Protein AF-A0A3A0A8U7-F1 (afdb_monomer_lite)

Sequence (78 aa):
MGTDYAAYSFWLETCGDDLTPRPALAGTVDADVAILGAGYTGLWTAYYLLEREPAMKVVILERRIAGFGEDSQVLDAQ

pLDDT: mean 86.14, std 17.87, range [31.42, 98.44]

Secondary structure (DSSP, 8-state):
-----GGG-HHHHHS----PPPPPPPS----SEEEE--SHHHHHHHHHHHHH-TT--EEEE-SS-TT--S--------

Structure (mmCIF, N/CA/C/O backbone):
data_AF-A0A3A0A8U7-F1
#
_entry.id   AF-A0A3A0A8U7-F1
#
loop_
_atom_site.group_PDB
_atom_site.id
_atom_site.type_symbol
_atom_site.label_atom_id
_atom_site.label_alt_id
_atom_site.label_comp_id
_atom_site.label_asym_id
_atom_site.label_entity_id
_atom_site.label_seq_id
_atom_site.pdbx_PDB_ins_code
_atom_site.Cartn_x
_atom_site.Cartn_y
_atom_site.Cartn_z
_atom_site.occupancy
_atom_site.B_iso_or_equiv
_atom_site.auth_seq_id
_atom_site.auth_comp_id
_atom_site.auth_asym_id
_atom_site.auth_atom_id
_atom_site.pdbx_PDB_model_num
ATOM 1 N N . MET A 1 1 ? -2.396 -9.620 -23.211 1.00 52.31 1 MET A N 1
ATOM 2 C CA . MET A 1 1 ? -0.968 -9.412 -22.908 1.00 52.31 1 MET A CA 1
ATOM 3 C C . MET A 1 1 ? -0.937 -8.594 -21.631 1.00 52.31 1 MET A C 1
ATOM 5 O O . MET A 1 1 ? -1.570 -7.546 -21.619 1.00 52.31 1 MET A O 1
ATOM 9 N N . GLY A 1 2 ? -0.411 -9.142 -20.534 1.00 69.38 2 GLY A N 1
ATOM 10 C CA . GLY A 1 2 ? -0.380 -8.431 -19.251 1.00 69.38 2 GLY A CA 1
ATOM 11 C C . GLY A 1 2 ? 0.517 -7.196 -19.336 1.00 69.38 2 GLY A C 1
ATOM 12 O O . GLY A 1 2 ? 1.445 -7.176 -20.142 1.00 69.38 2 GLY A O 1
ATOM 13 N N . THR A 1 3 ? 0.212 -6.164 -18.554 1.00 84.44 3 THR A N 1
ATOM 14 C CA . THR A 1 3 ? 1.087 -4.997 -18.398 1.00 84.44 3 THR A CA 1
ATOM 15 C C . THR A 1 3 ? 2.365 -5.431 -17.684 1.00 84.44 3 THR A C 1
ATOM 17 O O . THR A 1 3 ? 2.283 -6.007 -16.603 1.00 84.44 3 THR A O 1
ATOM 20 N N . ASP A 1 4 ? 3.528 -5.167 -18.280 1.00 90.44 4 ASP A N 1
ATOM 21 C CA . ASP A 1 4 ? 4.820 -5.353 -17.615 1.00 90.44 4 ASP A CA 1
ATOM 22 C C . ASP A 1 4 ? 5.062 -4.180 -16.661 1.00 90.44 4 ASP A C 1
ATOM 24 O O . ASP A 1 4 ? 5.519 -3.114 -17.069 1.00 90.44 4 ASP A O 1
ATOM 28 N N . TYR A 1 5 ? 4.666 -4.349 -15.400 1.00 90.81 5 TYR A N 1
ATOM 29 C CA . TYR A 1 5 ? 4.783 -3.301 -14.391 1.00 90.81 5 TYR A CA 1
ATOM 30 C C . TYR A 1 5 ? 6.228 -3.026 -13.960 1.00 90.81 5 TYR A C 1
ATOM 32 O O . TYR A 1 5 ? 6.521 -1.898 -13.570 1.00 90.81 5 TYR A O 1
ATOM 40 N N . ALA A 1 6 ? 7.129 -4.008 -14.054 1.00 91.75 6 ALA A N 1
ATOM 41 C CA . ALA A 1 6 ? 8.519 -3.843 -13.631 1.00 91.75 6 ALA A CA 1
ATOM 42 C C . ALA A 1 6 ? 9.239 -2.784 -14.481 1.00 91.75 6 ALA A C 1
ATOM 44 O O . ALA A 1 6 ? 10.039 -2.011 -13.965 1.00 91.75 6 ALA A O 1
ATOM 45 N N . ALA A 1 7 ? 8.879 -2.674 -15.762 1.00 91.00 7 ALA A N 1
ATOM 46 C CA . ALA A 1 7 ? 9.453 -1.702 -16.689 1.00 91.00 7 ALA A CA 1
ATOM 47 C C . ALA A 1 7 ? 9.066 -0.231 -16.416 1.00 91.00 7 ALA A C 1
ATOM 49 O O . ALA A 1 7 ? 9.585 0.664 -17.083 1.00 91.00 7 ALA A O 1
ATOM 50 N N . TYR A 1 8 ? 8.147 0.053 -15.483 1.00 88.12 8 TYR A N 1
ATOM 51 C CA . TYR A 1 8 ? 7.662 1.420 -15.247 1.00 88.12 8 TYR A CA 1
ATOM 52 C C . TYR A 1 8 ? 8.541 2.243 -14.300 1.00 88.12 8 TYR A C 1
ATOM 54 O O . TYR A 1 8 ? 8.544 3.469 -14.405 1.00 88.12 8 TYR A O 1
ATOM 62 N N . SER A 1 9 ? 9.261 1.619 -13.362 1.00 87.06 9 SER A N 1
ATOM 63 C CA . SER A 1 9 ? 10.154 2.338 -12.448 1.00 87.06 9 SER A CA 1
ATOM 64 C C . SER A 1 9 ? 11.139 1.406 -11.749 1.00 87.06 9 SER A C 1
ATOM 66 O O . SER A 1 9 ? 10.847 0.234 -11.515 1.00 87.06 9 SER A O 1
ATOM 68 N N . PHE A 1 10 ? 12.273 1.965 -11.313 1.00 88.25 10 PHE A N 1
ATOM 69 C CA . PHE A 1 10 ? 13.263 1.243 -10.506 1.00 88.25 10 PHE A CA 1
ATOM 70 C C . PHE A 1 10 ? 12.657 0.645 -9.227 1.00 88.25 10 PHE A C 1
ATOM 72 O O . PHE A 1 10 ? 13.052 -0.432 -8.790 1.00 88.25 10 PHE A O 1
ATOM 79 N N . TRP A 1 11 ? 11.671 1.322 -8.625 1.00 87.44 11 TRP A N 1
ATOM 80 C CA . TRP A 1 11 ? 10.963 0.795 -7.460 1.00 87.44 11 TRP A CA 1
ATOM 81 C C . TRP A 1 11 ? 10.214 -0.495 -7.799 1.00 87.44 11 TRP A C 1
ATOM 83 O O . TRP A 1 11 ? 10.382 -1.489 -7.103 1.00 87.44 11 TRP A O 1
ATOM 93 N N . LEU A 1 12 ? 9.417 -0.505 -8.871 1.00 91.56 12 LEU A N 1
ATOM 94 C CA . LEU A 1 12 ? 8.647 -1.690 -9.254 1.00 91.56 12 LEU A CA 1
ATOM 95 C C . LEU A 1 12 ? 9.561 -2.834 -9.705 1.00 91.56 12 LEU A C 1
ATOM 97 O O . LEU A 1 12 ? 9.299 -3.980 -9.357 1.00 91.56 12 LEU A O 1
ATOM 101 N N . GLU A 1 13 ? 10.666 -2.524 -10.382 1.00 92.50 13 GLU A N 1
ATOM 102 C CA . GLU A 1 13 ? 11.694 -3.502 -10.754 1.00 92.50 13 GLU A CA 1
ATOM 103 C C . GLU A 1 13 ? 12.338 -4.185 -9.533 1.00 92.50 13 GLU A C 1
ATOM 105 O O . GLU A 1 13 ? 12.608 -5.385 -9.561 1.00 92.50 13 GLU A O 1
ATOM 110 N N . THR A 1 14 ? 12.585 -3.440 -8.451 1.00 92.88 14 THR A N 1
ATOM 111 C CA . THR A 1 14 ? 13.424 -3.907 -7.329 1.00 92.88 14 THR A CA 1
ATOM 112 C C . THR A 1 14 ? 12.673 -4.187 -6.028 1.00 92.88 14 THR A C 1
ATOM 114 O O . THR A 1 14 ? 13.275 -4.691 -5.080 1.00 92.88 14 THR A O 1
ATOM 117 N N . CYS A 1 15 ? 11.366 -3.916 -5.958 1.00 90.81 15 CYS A N 1
ATOM 118 C CA . CYS A 1 15 ? 10.578 -4.061 -4.728 1.00 90.81 15 CYS A CA 1
ATOM 119 C C . CYS A 1 15 ? 10.433 -5.507 -4.222 1.00 90.81 15 CYS A C 1
ATOM 121 O O . CYS A 1 15 ? 10.022 -5.706 -3.079 1.00 90.81 15 CYS A O 1
ATOM 123 N N . GLY A 1 16 ? 10.761 -6.507 -5.046 1.00 92.06 16 GLY A N 1
ATOM 124 C CA . GLY A 1 16 ? 10.652 -7.923 -4.687 1.00 92.06 16 GLY A CA 1
ATOM 125 C C . GLY A 1 16 ? 9.214 -8.449 -4.605 1.00 92.06 16 GLY A C 1
ATOM 126 O O . GLY A 1 16 ? 9.011 -9.551 -4.098 1.00 92.06 16 GLY A O 1
ATOM 127 N N . ASP A 1 17 ? 8.233 -7.678 -5.083 1.00 90.12 17 ASP A N 1
ATOM 128 C CA . ASP A 1 17 ? 6.850 -8.119 -5.287 1.00 90.12 17 ASP A CA 1
ATOM 129 C C . ASP A 1 17 ? 6.715 -8.798 -6.661 1.00 90.12 17 ASP A C 1
ATOM 131 O O . ASP A 1 17 ? 7.464 -8.498 -7.592 1.00 90.12 17 ASP A O 1
ATOM 135 N N . ASP A 1 18 ? 5.743 -9.695 -6.817 1.00 92.38 18 ASP A N 1
ATOM 136 C CA . ASP A 1 18 ? 5.446 -10.316 -8.116 1.00 92.38 18 ASP A CA 1
ATOM 137 C C . ASP A 1 18 ? 4.630 -9.394 -9.045 1.00 92.38 18 ASP A C 1
ATOM 139 O O . ASP A 1 18 ? 4.358 -9.736 -10.199 1.00 92.38 18 ASP A O 1
ATOM 143 N N . LEU A 1 19 ? 4.263 -8.208 -8.536 1.00 91.81 19 LEU A N 1
ATOM 144 C CA . LEU A 1 19 ? 3.503 -7.152 -9.208 1.00 91.81 19 LEU A CA 1
ATOM 145 C C . LEU A 1 19 ? 2.134 -7.616 -9.726 1.00 91.81 19 LEU A C 1
ATOM 147 O O . LEU A 1 19 ? 1.525 -6.956 -10.577 1.00 91.81 19 LEU A O 1
ATOM 151 N N . THR A 1 20 ? 1.615 -8.728 -9.203 1.00 91.06 20 THR A N 1
ATOM 152 C CA . THR A 1 20 ? 0.289 -9.228 -9.544 1.00 91.06 20 THR A CA 1
ATOM 153 C C . THR A 1 20 ? -0.761 -8.257 -9.009 1.00 91.06 20 THR A C 1
ATOM 155 O O . THR A 1 20 ? -0.795 -7.973 -7.805 1.00 91.06 20 THR A O 1
ATOM 158 N N . PRO A 1 21 ? -1.671 -7.747 -9.862 1.00 90.50 21 PRO A N 1
ATOM 159 C CA . PRO A 1 21 ? -2.776 -6.930 -9.389 1.00 90.50 21 PRO A CA 1
ATOM 160 C C . PRO A 1 21 ? -3.584 -7.661 -8.322 1.00 90.50 21 PRO A C 1
ATOM 162 O O . PRO A 1 21 ? -4.013 -8.802 -8.513 1.00 90.50 21 PRO A O 1
ATOM 165 N N . ARG A 1 22 ? -3.816 -6.985 -7.193 1.00 90.88 22 ARG A N 1
ATOM 166 C CA . ARG A 1 22 ? -4.701 -7.516 -6.153 1.00 90.88 22 ARG A CA 1
ATOM 167 C C . ARG A 1 22 ? -6.124 -7.636 -6.715 1.00 90.88 22 ARG A C 1
ATOM 169 O O . ARG A 1 22 ? -6.500 -6.846 -7.586 1.00 90.88 22 ARG A O 1
ATOM 176 N N . PRO A 1 23 ? -6.930 -8.596 -6.227 1.00 91.06 23 PRO A N 1
ATOM 177 C CA . PRO A 1 23 ? -8.316 -8.728 -6.652 1.00 91.06 23 PRO A CA 1
ATOM 178 C C . PRO A 1 23 ? -9.076 -7.409 -6.507 1.00 91.06 23 PRO A C 1
ATOM 180 O O . PRO A 1 23 ? -8.878 -6.672 -5.538 1.00 91.06 23 PRO A O 1
ATOM 183 N N . ALA A 1 24 ? -9.970 -7.135 -7.456 1.00 91.44 24 ALA A N 1
ATOM 184 C CA . ALA A 1 24 ? -10.885 -6.010 -7.337 1.00 91.44 24 ALA A CA 1
ATOM 185 C C . ALA A 1 24 ? -11.693 -6.126 -6.037 1.00 91.44 24 ALA A C 1
ATOM 187 O O . ALA A 1 24 ? -12.053 -7.230 -5.615 1.00 91.44 24 ALA A O 1
ATOM 188 N N . LEU A 1 25 ? -11.998 -4.982 -5.421 1.00 90.88 25 LEU A N 1
ATOM 189 C CA . LEU A 1 25 ? -12.824 -4.954 -4.224 1.00 90.88 25 LEU A CA 1
ATOM 190 C C . LEU A 1 25 ? -14.188 -5.593 -4.522 1.00 90.88 25 LEU A C 1
ATOM 192 O O . LEU A 1 25 ? -14.924 -5.138 -5.400 1.00 90.88 25 LEU A O 1
ATOM 196 N N . ALA A 1 26 ? -14.516 -6.648 -3.781 1.00 89.50 26 ALA A N 1
ATOM 197 C CA . ALA A 1 26 ? -15.793 -7.329 -3.898 1.00 89.50 26 ALA A CA 1
ATOM 198 C C . ALA A 1 26 ? -16.819 -6.677 -2.965 1.00 89.50 26 ALA A C 1
ATOM 200 O O . ALA A 1 26 ? -16.684 -6.732 -1.745 1.00 89.50 26 ALA A O 1
ATOM 201 N N . GLY A 1 27 ? -17.867 -6.093 -3.547 1.00 91.50 27 GLY A N 1
ATOM 202 C CA . GLY A 1 27 ? -18.957 -5.490 -2.785 1.00 91.50 27 GLY A CA 1
ATOM 203 C C . GLY A 1 27 ? -18.524 -4.264 -1.979 1.00 91.50 27 GLY A C 1
ATOM 204 O O . GLY A 1 27 ? -17.687 -3.475 -2.415 1.00 91.50 27 GLY A O 1
ATOM 205 N N . THR A 1 28 ? -19.146 -4.090 -0.817 1.00 93.44 28 THR A N 1
ATOM 206 C CA . THR A 1 28 ? -18.917 -2.951 0.078 1.00 93.44 28 THR A CA 1
ATOM 207 C C . THR A 1 28 ? -18.097 -3.391 1.283 1.00 93.44 28 THR A C 1
ATOM 209 O O . THR A 1 28 ? -18.310 -4.479 1.815 1.00 93.44 28 THR A O 1
ATOM 212 N N . VAL A 1 29 ? -17.181 -2.529 1.723 1.00 94.56 29 VAL A N 1
ATOM 213 C CA . VAL A 1 29 ? -16.403 -2.708 2.952 1.00 94.56 29 VAL A CA 1
ATOM 214 C C . VAL A 1 29 ? -16.539 -1.478 3.831 1.00 94.56 29 VAL A C 1
ATOM 216 O O . VAL A 1 29 ? -16.551 -0.354 3.330 1.00 94.56 29 VAL A O 1
ATOM 219 N N . ASP A 1 30 ? -16.611 -1.707 5.137 1.00 96.31 30 ASP A N 1
ATOM 220 C CA . ASP A 1 30 ? -16.548 -0.648 6.136 1.00 96.31 30 ASP A CA 1
ATOM 221 C C . ASP A 1 30 ? -15.089 -0.362 6.499 1.00 96.31 30 ASP A C 1
ATOM 223 O O . ASP A 1 30 ? -14.299 -1.280 6.744 1.00 96.31 30 ASP A O 1
ATOM 227 N N . ALA A 1 31 ? -14.745 0.920 6.561 1.00 96.50 31 ALA A N 1
ATOM 228 C CA . ALA A 1 31 ? -13.429 1.406 6.944 1.00 96.50 31 ALA A CA 1
ATOM 229 C C . ALA A 1 31 ? -13.580 2.623 7.856 1.00 96.50 31 ALA A C 1
ATOM 231 O O . ALA A 1 31 ? -14.515 3.406 7.692 1.00 96.50 31 ALA A O 1
ATOM 232 N N . ASP A 1 32 ? -12.629 2.806 8.767 1.00 98.12 32 ASP A N 1
ATOM 233 C CA . ASP A 1 32 ? -12.511 4.056 9.519 1.00 98.12 32 ASP A CA 1
ATOM 234 C C . ASP A 1 32 ? -11.930 5.150 8.611 1.00 98.12 32 ASP A C 1
ATOM 236 O O . ASP A 1 32 ? -12.354 6.304 8.652 1.00 98.12 32 ASP A O 1
ATOM 240 N N . VAL A 1 33 ? -10.983 4.768 7.741 1.00 98.00 33 VAL A N 1
ATOM 241 C CA . VAL A 1 33 ? -10.387 5.640 6.723 1.00 98.00 33 VAL A CA 1
ATOM 242 C C . VAL A 1 33 ? -10.240 4.888 5.401 1.00 98.00 33 VAL A C 1
ATOM 244 O O . VAL A 1 33 ? -9.643 3.812 5.344 1.00 98.00 33 VAL A O 1
ATOM 247 N N . ALA A 1 34 ? -10.736 5.490 4.319 1.00 97.31 34 ALA A N 1
ATOM 248 C CA . ALA A 1 34 ? -10.505 5.036 2.952 1.00 97.31 34 ALA A CA 1
ATOM 249 C C . ALA A 1 34 ? -9.519 5.974 2.234 1.00 97.31 34 ALA A C 1
ATOM 251 O O . ALA A 1 34 ? -9.721 7.187 2.201 1.00 97.31 34 ALA A O 1
ATOM 252 N N . ILE A 1 35 ? -8.467 5.410 1.641 1.00 96.44 35 ILE A N 1
ATOM 253 C CA . ILE A 1 35 ? -7.426 6.120 0.889 1.00 96.44 35 ILE A CA 1
ATOM 254 C C . ILE A 1 35 ? -7.537 5.726 -0.585 1.00 96.44 35 ILE A C 1
ATOM 256 O O . ILE A 1 35 ? -7.508 4.545 -0.928 1.00 96.44 35 ILE A O 1
ATOM 260 N N . LEU A 1 36 ? -7.649 6.719 -1.467 1.00 95.19 36 LEU A N 1
ATOM 261 C CA . LEU A 1 36 ? -7.649 6.514 -2.915 1.00 95.19 36 LEU A CA 1
ATOM 262 C C . LEU A 1 36 ? -6.248 6.796 -3.468 1.00 95.19 36 LEU A C 1
ATOM 264 O O . LEU A 1 36 ? -5.775 7.928 -3.407 1.00 95.19 36 LEU A O 1
ATOM 268 N N . GLY A 1 37 ? -5.609 5.764 -4.014 1.00 92.69 37 GLY A N 1
ATOM 269 C CA . GLY A 1 37 ? -4.249 5.779 -4.545 1.00 92.69 37 GLY A CA 1
ATOM 270 C C . GLY A 1 37 ? -3.256 5.079 -3.618 1.00 92.69 37 GLY A C 1
ATOM 271 O O . GLY A 1 37 ? -3.050 5.498 -2.480 1.00 92.69 37 GLY A O 1
ATOM 272 N N . ALA A 1 38 ? -2.586 4.041 -4.125 1.00 93.38 38 ALA A N 1
ATOM 273 C CA . ALA A 1 38 ? -1.532 3.315 -3.405 1.00 93.38 38 ALA A CA 1
ATOM 274 C C . ALA A 1 38 ? -0.122 3.735 -3.861 1.00 93.38 38 ALA A C 1
ATOM 276 O O . ALA A 1 38 ? 0.785 2.908 -3.966 1.00 93.38 38 ALA A O 1
ATOM 277 N N . GLY A 1 39 ? 0.056 5.025 -4.159 1.00 90.44 39 GLY A N 1
ATOM 278 C CA . GLY A 1 39 ? 1.367 5.647 -4.358 1.00 90.44 39 GLY A CA 1
ATOM 279 C C . GLY A 1 39 ? 2.062 5.981 -3.035 1.00 90.44 39 GLY A C 1
ATOM 280 O O . GLY A 1 39 ? 1.556 5.666 -1.956 1.00 90.44 39 GLY A O 1
ATOM 281 N N . TYR A 1 40 ? 3.197 6.679 -3.116 1.00 90.06 40 TYR A N 1
ATOM 282 C CA . TYR A 1 40 ? 4.011 7.055 -1.953 1.00 90.06 40 TYR A CA 1
ATOM 283 C C . TYR A 1 40 ? 3.187 7.727 -0.846 1.00 90.06 40 TYR A C 1
ATOM 285 O O . TYR A 1 40 ? 3.154 7.247 0.285 1.00 90.06 40 TYR A O 1
ATOM 293 N N . THR A 1 41 ? 2.452 8.790 -1.181 1.00 93.44 41 THR A N 1
ATOM 294 C CA . THR A 1 41 ? 1.642 9.545 -0.214 1.00 93.44 41 THR A CA 1
ATOM 295 C C . THR A 1 41 ? 0.552 8.687 0.427 1.00 93.44 41 THR A C 1
ATOM 297 O O . THR A 1 41 ? 0.351 8.767 1.636 1.00 93.44 41 THR A O 1
ATOM 300 N N . GLY A 1 42 ? -0.136 7.840 -0.346 1.00 94.75 42 GLY A N 1
ATOM 301 C CA . GLY A 1 42 ? -1.213 6.992 0.173 1.00 94.75 42 GLY A CA 1
ATOM 302 C C . GLY A 1 42 ? -0.699 5.912 1.125 1.00 94.75 42 GLY A C 1
ATOM 303 O O . GLY A 1 42 ? -1.244 5.737 2.214 1.00 94.75 42 GLY A O 1
ATOM 304 N N . LEU A 1 43 ? 0.401 5.246 0.757 1.00 94.12 43 LEU A N 1
ATOM 305 C CA . LEU A 1 43 ? 1.040 4.226 1.592 1.00 94.12 43 LEU A CA 1
ATOM 306 C C . LEU A 1 43 ? 1.618 4.821 2.882 1.00 94.12 43 LEU A C 1
ATOM 308 O O . LEU A 1 43 ? 1.394 4.268 3.956 1.00 94.12 43 LEU A O 1
ATOM 312 N N . TRP A 1 44 ? 2.291 5.973 2.809 1.00 95.81 44 TRP A N 1
ATOM 313 C CA . TRP A 1 44 ? 2.793 6.663 4.002 1.00 95.81 44 TRP A CA 1
ATOM 314 C C . TRP A 1 44 ? 1.677 7.171 4.907 1.00 95.81 44 TRP A C 1
ATOM 316 O O . TRP A 1 44 ? 1.792 7.093 6.128 1.00 95.81 44 TRP A O 1
ATOM 326 N N . THR A 1 45 ? 0.579 7.656 4.326 1.00 97.62 45 THR A N 1
ATOM 327 C CA . THR A 1 45 ? -0.601 8.047 5.103 1.00 97.62 45 THR A CA 1
ATOM 328 C C . THR A 1 45 ? -1.145 6.850 5.880 1.00 97.62 45 THR A C 1
ATOM 330 O O . THR A 1 45 ? -1.345 6.952 7.087 1.00 97.62 45 THR A O 1
ATOM 333 N N . ALA A 1 46 ? -1.321 5.700 5.222 1.00 97.81 46 ALA A N 1
ATOM 334 C CA . ALA A 1 46 ? -1.772 4.476 5.880 1.00 97.81 46 ALA A CA 1
ATOM 335 C C . ALA A 1 46 ? -0.807 4.013 6.979 1.00 97.81 46 ALA A C 1
ATOM 337 O O . ALA A 1 46 ? -1.248 3.691 8.081 1.00 97.81 46 ALA A O 1
ATOM 338 N N . TYR A 1 47 ? 0.500 4.034 6.697 1.00 97.81 47 TYR A N 1
ATOM 339 C CA . TYR A 1 47 ? 1.543 3.697 7.663 1.00 97.81 47 TYR A CA 1
ATOM 340 C C . TYR A 1 47 ? 1.421 4.545 8.935 1.00 97.81 47 TYR A C 1
ATOM 342 O O . TYR A 1 47 ? 1.300 3.995 10.026 1.00 97.81 47 TYR A O 1
ATOM 350 N N . TYR A 1 48 ? 1.364 5.873 8.805 1.00 98.44 48 TYR A N 1
ATOM 351 C CA . TYR A 1 48 ? 1.290 6.764 9.965 1.00 98.44 48 TYR A CA 1
ATOM 352 C C . TYR A 1 48 ? -0.050 6.697 10.709 1.00 98.44 48 TYR A C 1
ATOM 354 O O . TYR A 1 48 ? -0.088 6.952 11.913 1.00 98.44 48 TYR A O 1
ATOM 362 N N . LEU A 1 49 ? -1.153 6.364 10.030 1.00 98.44 49 LEU A N 1
ATOM 363 C CA . LEU A 1 49 ? -2.433 6.103 10.696 1.00 98.44 49 LEU A CA 1
ATOM 364 C C . LEU A 1 49 ? -2.349 4.850 11.572 1.00 98.44 49 LEU A C 1
ATOM 366 O O . LEU A 1 49 ? -2.730 4.902 12.739 1.00 98.44 49 LEU A O 1
ATOM 370 N N . LEU A 1 50 ? -1.797 3.761 11.033 1.00 98.38 50 LEU A N 1
ATOM 371 C CA . LEU A 1 50 ? -1.645 2.494 11.750 1.00 98.38 50 LEU A CA 1
ATOM 372 C C . LEU A 1 50 ? -0.576 2.557 12.848 1.00 98.38 50 LEU A C 1
ATOM 374 O O . LEU A 1 50 ? -0.713 1.890 13.867 1.00 98.38 50 LEU A O 1
ATOM 378 N N . GLU A 1 51 ? 0.464 3.377 12.684 1.00 98.44 51 GLU A N 1
ATOM 379 C CA . GLU A 1 51 ? 1.446 3.637 13.744 1.00 98.44 51 GLU A CA 1
ATOM 380 C C . GLU A 1 51 ? 0.798 4.336 14.951 1.00 98.44 51 GLU A C 1
ATOM 382 O O . GLU A 1 51 ? 1.129 4.037 16.097 1.00 98.44 51 GLU A O 1
ATOM 387 N N . ARG A 1 52 ? -0.144 5.256 14.704 1.00 98.25 52 ARG A N 1
ATOM 388 C CA . ARG A 1 52 ? -0.848 6.006 15.757 1.00 98.25 52 ARG A CA 1
ATOM 389 C C . 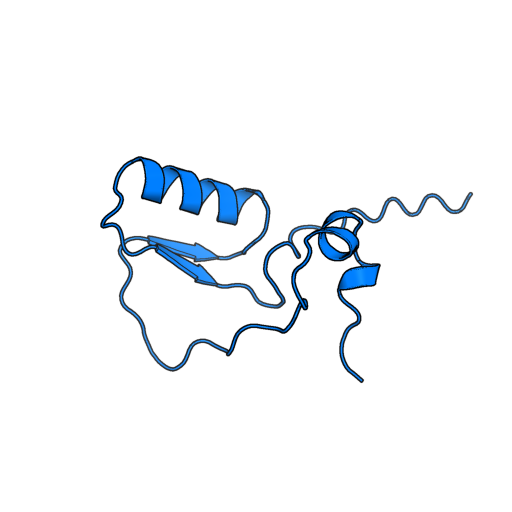ARG A 1 52 ? -1.979 5.213 16.404 1.00 98.25 52 ARG A C 1
ATOM 391 O O . ARG A 1 52 ? -2.152 5.312 17.613 1.00 98.25 52 ARG A O 1
ATOM 398 N N . GLU A 1 53 ? -2.739 4.461 15.614 1.00 98.25 53 GLU A N 1
ATOM 399 C CA . GLU A 1 53 ? -3.866 3.647 16.074 1.00 98.25 53 GLU A CA 1
ATOM 400 C C . GLU A 1 53 ? -3.839 2.282 15.359 1.00 98.25 53 GLU A C 1
ATOM 402 O O . GLU A 1 53 ? -4.447 2.11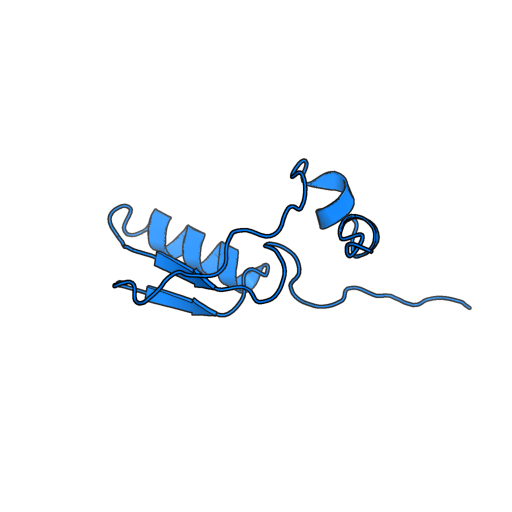6 14.296 1.00 98.25 53 GLU A O 1
ATOM 407 N N . PRO A 1 54 ? -3.151 1.275 15.927 1.00 97.62 54 PRO A N 1
ATOM 408 C CA . PRO A 1 54 ? -2.968 -0.027 15.277 1.00 97.62 54 PRO A CA 1
ATOM 409 C C . PRO A 1 54 ? -4.262 -0.804 15.008 1.00 97.62 54 PRO A C 1
ATOM 411 O O . PRO A 1 54 ? -4.271 -1.721 14.189 1.00 97.62 54 PRO A O 1
ATOM 414 N N . ALA A 1 55 ? -5.349 -0.468 15.709 1.00 97.69 55 ALA A N 1
ATOM 415 C CA . ALA A 1 55 ? -6.658 -1.090 15.526 1.00 97.69 55 ALA A CA 1
ATOM 416 C C . ALA A 1 55 ? -7.487 -0.459 14.388 1.00 97.69 55 ALA A C 1
ATOM 418 O O . ALA A 1 55 ? -8.554 -0.984 14.063 1.00 97.69 55 ALA A O 1
ATOM 419 N N . MET A 1 56 ? -7.026 0.649 13.795 1.00 97.94 56 MET A N 1
ATOM 420 C CA . MET A 1 56 ? -7.763 1.381 12.765 1.00 97.94 56 MET A CA 1
ATOM 421 C C . MET A 1 56 ? -7.931 0.549 11.490 1.00 97.94 56 MET A C 1
ATOM 423 O O . MET A 1 56 ? -6.972 0.011 10.934 1.00 97.94 56 MET A O 1
ATOM 427 N N . LYS A 1 57 ? -9.157 0.489 10.970 1.00 97.75 57 LYS A N 1
ATOM 428 C CA . LYS A 1 57 ? -9.466 -0.147 9.687 1.00 97.75 57 LYS A CA 1
ATOM 429 C C . LYS A 1 57 ? -9.187 0.824 8.547 1.00 97.75 57 LYS A C 1
ATOM 431 O O . LYS A 1 57 ? -10.045 1.625 8.174 1.00 97.75 57 LYS A O 1
ATOM 436 N N . VAL A 1 58 ? -7.988 0.730 7.980 1.00 97.94 58 VAL A N 1
ATOM 437 C CA . VAL A 1 58 ? -7.584 1.503 6.800 1.00 97.94 58 VAL A CA 1
ATOM 438 C C . VAL A 1 58 ? -7.770 0.664 5.535 1.00 97.94 58 VAL A C 1
ATOM 440 O O . V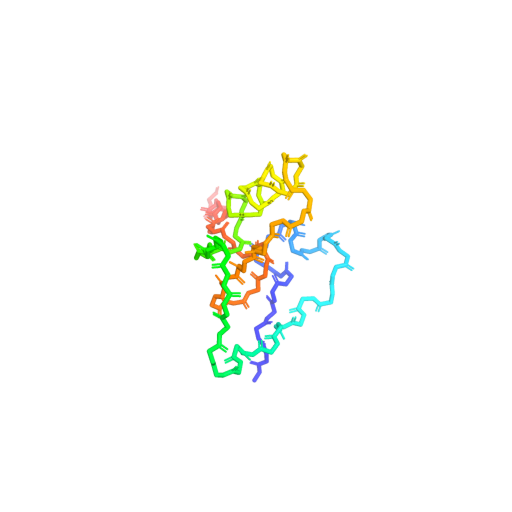AL A 1 58 ? -7.225 -0.433 5.426 1.00 97.94 58 VAL A O 1
ATOM 443 N N . VAL A 1 59 ? -8.510 1.191 4.559 1.00 97.19 59 VAL A N 1
ATOM 444 C CA . VAL A 1 59 ? -8.668 0.586 3.226 1.00 97.19 59 VAL A CA 1
ATOM 445 C C . VAL A 1 59 ? -7.984 1.470 2.190 1.00 97.19 59 VAL A C 1
ATOM 447 O O . VAL A 1 59 ? -8.276 2.659 2.108 1.00 97.19 59 VAL A O 1
ATOM 450 N N . ILE A 1 60 ? -7.098 0.894 1.374 1.00 95.88 60 ILE A N 1
ATOM 451 C CA . ILE A 1 60 ? -6.436 1.591 0.262 1.00 95.88 60 ILE A CA 1
ATOM 452 C C . ILE A 1 60 ? -6.946 1.006 -1.055 1.00 95.88 60 ILE A C 1
ATOM 454 O O . ILE A 1 60 ? -6.881 -0.207 -1.259 1.00 95.88 60 ILE A O 1
ATOM 458 N N . LEU A 1 61 ? -7.434 1.859 -1.954 1.00 94.75 61 LEU A N 1
ATOM 459 C CA . LEU A 1 61 ? -7.887 1.472 -3.289 1.00 94.75 61 LEU A CA 1
ATOM 460 C C . LEU A 1 61 ? -6.935 2.016 -4.347 1.00 94.75 61 LEU A C 1
ATOM 462 O O . LEU A 1 61 ? -6.626 3.202 -4.360 1.00 94.75 61 LEU A O 1
ATOM 466 N N . GLU A 1 62 ? -6.514 1.154 -5.265 1.00 92.62 62 GLU A N 1
ATOM 467 C CA . GLU A 1 62 ? -5.631 1.497 -6.376 1.00 92.62 62 GLU A CA 1
ATOM 468 C C . GLU A 1 62 ? -6.186 0.912 -7.672 1.00 92.62 62 GLU A C 1
ATOM 470 O O . GLU A 1 62 ? -6.688 -0.210 -7.697 1.00 92.62 62 GLU A O 1
ATOM 475 N N . ARG A 1 63 ? -6.116 1.691 -8.753 1.00 91.06 63 ARG A N 1
ATOM 476 C CA . ARG A 1 63 ? -6.618 1.299 -10.069 1.00 91.06 63 ARG A CA 1
ATOM 477 C C . ARG A 1 63 ? -5.708 0.277 -10.752 1.00 91.06 63 ARG A C 1
ATOM 479 O O . ARG A 1 63 ? -6.200 -0.500 -11.567 1.00 91.06 63 ARG A O 1
ATOM 486 N N . ARG A 1 64 ? -4.399 0.328 -10.484 1.00 90.19 64 ARG A N 1
ATOM 487 C CA . ARG A 1 64 ? -3.391 -0.589 -11.040 1.00 90.19 64 ARG A CA 1
ATOM 488 C C . ARG A 1 64 ? -2.817 -1.484 -9.942 1.00 90.19 64 ARG A C 1
ATOM 490 O O . ARG A 1 64 ? -3.480 -2.424 -9.515 1.00 90.19 64 ARG A O 1
ATOM 497 N N . ILE A 1 65 ? -1.609 -1.180 -9.475 1.00 92.19 65 ILE A N 1
ATOM 498 C CA . ILE A 1 65 ? -0.907 -1.902 -8.414 1.00 92.19 65 ILE A CA 1
ATOM 499 C C . ILE A 1 65 ? -0.322 -0.920 -7.401 1.00 92.19 65 ILE A C 1
ATOM 501 O O . ILE A 1 65 ? -0.100 0.252 -7.713 1.00 92.19 65 ILE A O 1
ATOM 505 N N . ALA A 1 66 ? -0.052 -1.397 -6.187 1.00 90.88 66 ALA A N 1
ATOM 506 C CA . ALA A 1 66 ? 0.639 -0.586 -5.190 1.00 90.88 66 ALA A CA 1
ATOM 507 C C . ALA A 1 66 ? 2.020 -0.155 -5.706 1.00 90.88 66 ALA A C 1
ATOM 509 O O . ALA A 1 66 ? 2.706 -0.921 -6.373 1.00 90.88 66 ALA A O 1
ATOM 510 N N . GLY A 1 67 ? 2.413 1.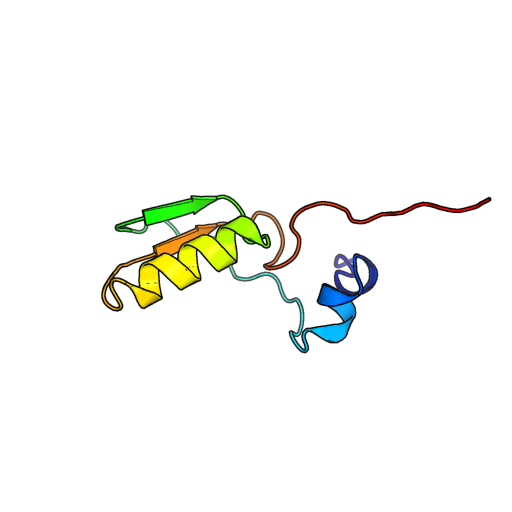082 -5.410 1.00 87.38 67 GLY A N 1
ATOM 511 C CA . GLY A 1 67 ? 3.663 1.656 -5.904 1.00 87.38 67 GLY A CA 1
ATOM 512 C C . GLY A 1 67 ? 3.600 2.185 -7.339 1.00 87.38 67 GLY A C 1
ATOM 513 O O . GLY A 1 67 ? 4.608 2.684 -7.822 1.00 87.38 67 GLY A O 1
ATOM 514 N N . PHE A 1 68 ? 2.440 2.142 -8.009 1.00 85.31 68 PHE A N 1
ATOM 515 C CA . PHE A 1 68 ? 2.288 2.712 -9.355 1.00 85.31 68 PHE A CA 1
ATOM 516 C C . PHE A 1 68 ? 2.302 4.260 -9.377 1.00 85.31 68 PHE A C 1
ATOM 518 O O . PHE A 1 68 ? 2.466 4.862 -10.431 1.00 85.31 68 PHE A O 1
ATOM 525 N N . GLY A 1 69 ? 2.094 4.922 -8.233 1.00 65.50 69 GLY A N 1
ATOM 526 C CA . GLY A 1 69 ? 1.849 6.368 -8.145 1.00 65.50 69 GLY A CA 1
ATOM 527 C C . GLY A 1 69 ? 2.922 7.276 -8.771 1.00 65.50 69 GLY A C 1
ATOM 528 O O . GLY A 1 69 ? 4.014 7.381 -8.226 1.00 65.50 69 GLY A O 1
ATOM 529 N N . GLU A 1 70 ? 2.480 7.971 -9.830 1.00 57.91 70 GLU A N 1
ATOM 530 C CA . GLU A 1 70 ? 3.021 9.121 -10.587 1.00 57.91 70 GLU A CA 1
ATOM 531 C C . GLU A 1 70 ? 4.330 8.900 -11.373 1.00 57.91 70 GLU A C 1
ATOM 533 O O . GLU A 1 70 ? 5.430 8.910 -10.830 1.00 57.91 70 GLU A O 1
ATOM 538 N N . ASP A 1 71 ? 4.151 8.724 -12.694 1.00 53.34 71 ASP A N 1
ATOM 539 C CA . ASP A 1 71 ? 5.138 8.538 -13.765 1.00 53.34 71 ASP A CA 1
ATOM 540 C C . ASP A 1 71 ? 6.438 9.344 -13.568 1.00 53.34 71 ASP A C 1
ATOM 542 O O . ASP A 1 71 ? 6.578 10.472 -14.042 1.00 53.34 71 ASP A O 1
ATOM 546 N N . SER A 1 72 ? 7.459 8.730 -12.968 1.00 42.44 72 SER A N 1
ATOM 547 C CA . SER A 1 72 ? 8.840 9.201 -13.081 1.00 42.44 72 SER A CA 1
ATOM 548 C C . SER 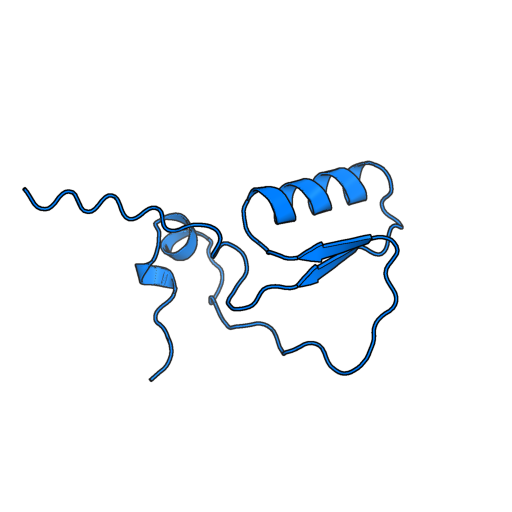A 1 72 ? 9.425 8.792 -14.439 1.00 42.44 72 SER A C 1
ATOM 550 O O . SER A 1 72 ? 10.457 8.128 -14.505 1.00 42.44 72 SER A O 1
ATOM 552 N N . GLN A 1 73 ? 8.762 9.147 -15.542 1.00 39.75 73 GLN A N 1
ATOM 553 C CA . GLN A 1 73 ? 9.438 9.153 -16.832 1.00 39.75 73 GLN A CA 1
ATOM 554 C C . GLN A 1 73 ? 10.218 10.461 -16.939 1.00 39.75 73 GLN A C 1
ATOM 556 O O . GLN A 1 73 ? 9.707 11.471 -17.416 1.00 39.75 73 GLN A O 1
ATOM 561 N N . VAL A 1 74 ? 11.486 10.442 -16.526 1.00 36.31 74 VAL A N 1
ATOM 562 C CA . VAL A 1 74 ? 12.458 11.318 -17.182 1.00 36.31 74 VAL A CA 1
ATOM 563 C C . VAL A 1 74 ? 12.686 10.700 -18.560 1.00 36.31 74 VAL A C 1
ATOM 565 O O . VAL A 1 74 ? 13.495 9.791 -18.716 1.00 36.31 74 VAL A O 1
ATOM 568 N N . LEU A 1 75 ? 11.918 11.134 -19.561 1.00 35.25 75 LEU A N 1
ATOM 569 C CA . LEU A 1 75 ? 12.305 10.942 -20.956 1.00 35.25 75 LEU A CA 1
ATOM 570 C C . LEU A 1 75 ? 13.408 11.959 -21.265 1.00 35.25 75 LEU A C 1
ATOM 572 O O . LEU A 1 75 ? 13.14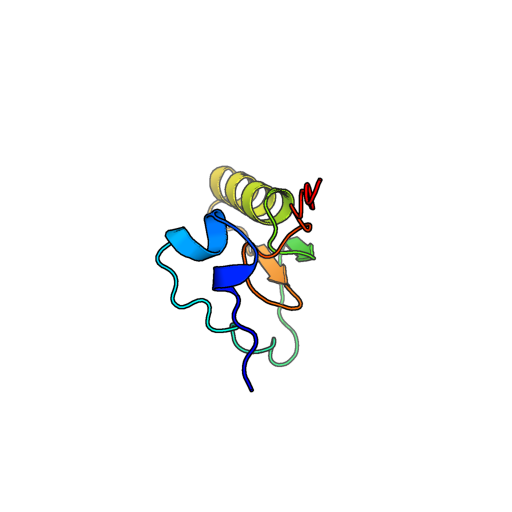5 12.964 -21.916 1.00 35.25 75 LEU A O 1
ATOM 576 N N . ASP A 1 76 ? 14.631 11.708 -20.797 1.00 36.62 76 ASP A N 1
ATOM 577 C CA . ASP A 1 76 ? 15.803 12.256 -21.479 1.00 36.62 76 ASP A CA 1
ATOM 578 C C . ASP A 1 76 ? 16.223 11.239 -22.538 1.00 36.62 76 ASP A C 1
ATOM 580 O O . ASP A 1 76 ? 16.920 10.257 -22.286 1.00 36.62 76 ASP A O 1
ATOM 584 N N . ALA A 1 77 ? 15.705 11.469 -23.740 1.00 31.42 77 ALA A N 1
ATOM 585 C CA . ALA A 1 77 ? 16.256 10.943 -24.976 1.00 31.42 77 ALA A CA 1
ATOM 586 C C . ALA A 1 77 ? 16.646 12.126 -25.874 1.00 31.42 77 ALA A C 1
ATOM 588 O O . ALA A 1 77 ? 16.087 12.322 -26.955 1.00 31.42 77 ALA A O 1
ATOM 589 N N . GLN A 1 78 ? 17.611 12.913 -25.394 1.00 38.34 78 GLN A N 1
ATOM 590 C CA . GLN A 1 78 ? 18.592 13.662 -26.183 1.00 38.34 78 GLN A CA 1
ATOM 591 C C . GLN A 1 78 ? 19.946 13.533 -25.483 1.00 38.34 78 GLN A C 1
ATOM 593 O O . GLN A 1 78 ? 20.014 13.858 -24.280 1.00 38.34 78 GLN A O 1
#

Foldseek 3Di:
DDDPQLVQDVCSVPVPDPQDDDDDDDDDDDFPEEAEALAPVRVVVVVVVCVVPVPGGYHYDYPGGHHNPDGPPPPPPD

Radius of gyration: 14.77 Å; chains: 1; bounding box: 38×24×42 Å